Protein AF-A0A4U1FA79-F1 (afdb_monomer_lite)

Radius of gyration: 22.87 Å; chains: 1; bounding box: 67×45×45 Å

Secondary structure (DSSP, 8-state):
--HHHHHHHHHHHGGG--SS-EEEEEGGG---SSTHHHHHHHHT----SS--HHHHHHHH-GGGPPTTHHHHHHHHHHIIIIIS-SSSS--HHHHHHHHHHHHHHHHHGGGGT-GGGGGEEEEES-EEEEEEEETTEEEEEEEE-SEEEEESSPPPPPPP-----

InterPro domains:
  IPR052482 Mitochondrial large ribosomal subunit mL37 [PTHR15889] (15-157)

Organism: Monodon monoceros (NCBI:txid40151)

pLDDT: mean 79.52, std 12.33, range [33.56, 91.81]

Structure (mmCIF, N/CA/C/O backbone):
data_AF-A0A4U1FA79-F1
#
_entry.id   AF-A0A4U1FA79-F1
#
loop_
_atom_site.group_PDB
_atom_site.id
_atom_site.type_symbol
_atom_site.label_atom_id
_atom_site.label_alt_id
_atom_site.label_comp_id
_atom_site.label_asym_id
_atom_site.label_entity_id
_atom_site.label_seq_id
_atom_site.pdbx_PDB_ins_code
_atom_site.Cartn_x
_atom_site.Cartn_y
_atom_site.Cartn_z
_atom_site.occupancy
_atom_site.B_iso_or_equiv
_atom_site.auth_seq_id
_atom_site.auth_comp_id
_atom_site.auth_asym_id
_atom_site.auth_atom_id
_atom_site.pdbx_PDB_model_num
ATOM 1 N N . MET A 1 1 ? 47.473 18.820 -3.599 1.00 50.38 1 MET A N 1
ATOM 2 C CA . MET A 1 1 ? 46.505 17.711 -3.745 1.00 50.38 1 MET A CA 1
ATOM 3 C C . MET A 1 1 ? 46.645 17.178 -5.154 1.00 50.38 1 MET A C 1
ATOM 5 O O . MET A 1 1 ? 46.517 17.956 -6.088 1.00 50.38 1 MET A O 1
ATOM 9 N N . ASP A 1 2 ? 47.028 15.913 -5.290 1.00 62.94 2 ASP A N 1
ATOM 10 C CA . ASP A 1 2 ? 47.456 15.327 -6.560 1.00 62.94 2 ASP A CA 1
ATOM 11 C C . ASP A 1 2 ? 46.246 14.967 -7.441 1.00 62.94 2 ASP A C 1
ATOM 13 O O . ASP A 1 2 ? 45.390 14.168 -7.055 1.00 62.94 2 ASP A O 1
ATOM 17 N N . VAL A 1 3 ? 46.166 15.580 -8.624 1.00 64.62 3 VAL A N 1
ATOM 18 C CA . VAL A 1 3 ? 45.093 15.384 -9.617 1.00 64.62 3 VAL A CA 1
ATOM 19 C C . VAL A 1 3 ? 45.011 13.912 -10.049 1.00 64.62 3 VAL A C 1
ATOM 21 O O . VAL A 1 3 ? 43.927 13.383 -10.304 1.00 64.62 3 VAL A O 1
ATOM 24 N N . SER A 1 4 ? 46.144 13.210 -10.012 1.00 63.94 4 SER A N 1
ATOM 25 C CA . SER A 1 4 ? 46.285 11.780 -10.307 1.00 63.94 4 SER A CA 1
ATOM 26 C C . SER A 1 4 ? 45.471 10.897 -9.350 1.00 63.94 4 SER A C 1
ATOM 28 O O . SER A 1 4 ? 44.892 9.886 -9.756 1.00 63.94 4 SER A O 1
ATOM 30 N N . PHE A 1 5 ? 45.362 11.306 -8.080 1.00 64.38 5 PHE A N 1
ATOM 31 C CA . PHE A 1 5 ? 44.605 10.591 -7.050 1.00 64.38 5 PHE A CA 1
ATOM 32 C C . PHE A 1 5 ? 43.089 10.717 -7.262 1.00 64.38 5 PHE A C 1
ATOM 34 O O . PHE A 1 5 ? 42.352 9.750 -7.070 1.00 64.38 5 PHE A O 1
ATOM 41 N N . LEU A 1 6 ? 42.617 11.882 -7.719 1.00 58.75 6 LEU A N 1
ATOM 42 C CA . LEU A 1 6 ? 41.206 12.113 -8.053 1.00 58.75 6 LEU A CA 1
ATOM 43 C C . LEU A 1 6 ? 40.782 11.346 -9.315 1.00 58.75 6 LEU A C 1
ATOM 45 O O . LEU A 1 6 ? 39.707 10.750 -9.327 1.00 58.75 6 LEU A O 1
ATOM 49 N N . ILE A 1 7 ? 41.644 11.281 -10.335 1.00 62.81 7 ILE A N 1
ATOM 50 C CA . ILE A 1 7 ? 41.386 10.520 -11.571 1.00 62.81 7 ILE A CA 1
ATOM 51 C C . ILE A 1 7 ? 41.362 9.008 -11.300 1.00 62.81 7 ILE A C 1
ATOM 53 O O . ILE A 1 7 ? 40.503 8.304 -11.824 1.00 62.81 7 ILE A O 1
ATOM 57 N N . SER A 1 8 ? 42.253 8.501 -10.443 1.00 58.06 8 SER A N 1
ATOM 58 C CA . SER A 1 8 ? 42.229 7.106 -9.972 1.00 58.06 8 SER A CA 1
ATOM 59 C C . SER A 1 8 ? 40.913 6.766 -9.259 1.00 58.06 8 SER A C 1
ATOM 61 O O . SER A 1 8 ? 40.278 5.749 -9.550 1.00 58.06 8 SER A O 1
ATOM 63 N N . LYS A 1 9 ? 40.435 7.663 -8.388 1.00 58.19 9 LYS A N 1
ATOM 64 C CA . LYS A 1 9 ? 39.156 7.500 -7.684 1.00 58.19 9 LYS A CA 1
ATOM 65 C C . LYS A 1 9 ? 37.952 7.547 -8.635 1.00 58.19 9 LYS A C 1
ATOM 67 O O . LYS A 1 9 ? 37.032 6.751 -8.470 1.00 58.19 9 LYS A O 1
ATOM 72 N N . LEU A 1 10 ? 37.995 8.399 -9.663 1.00 56.62 10 LEU A N 1
ATOM 73 C CA . LEU A 1 10 ? 36.996 8.443 -10.740 1.00 56.62 10 LEU A CA 1
ATOM 74 C C . LEU A 1 10 ? 37.009 7.167 -11.597 1.00 56.62 10 LEU A C 1
ATOM 76 O O . LEU A 1 10 ? 35.951 6.603 -11.840 1.00 56.62 10 LEU A O 1
ATOM 80 N N . LYS A 1 11 ? 38.182 6.628 -11.952 1.00 54.03 11 LYS A N 1
ATOM 81 C CA . LYS A 1 11 ? 38.310 5.327 -12.644 1.00 54.03 11 LYS A CA 1
ATOM 82 C C . LYS A 1 11 ? 37.850 4.138 -11.794 1.00 54.03 11 LYS A C 1
ATOM 84 O O . LYS A 1 11 ? 37.410 3.125 -12.324 1.00 54.03 11 LYS A O 1
ATOM 89 N N . THR A 1 12 ? 37.931 4.251 -10.470 1.00 51.88 12 THR A N 1
ATOM 90 C CA . THR A 1 12 ? 37.411 3.224 -9.554 1.00 51.88 12 THR A CA 1
ATOM 91 C C . THR A 1 12 ? 35.879 3.281 -9.460 1.00 51.88 12 THR A C 1
ATOM 93 O O . THR A 1 12 ? 35.243 2.239 -9.317 1.00 51.88 12 THR A O 1
ATOM 96 N N . LEU A 1 13 ? 35.278 4.472 -9.606 1.00 52.34 13 LEU A N 1
ATOM 97 C CA . LEU A 1 13 ? 33.828 4.655 -9.786 1.00 52.34 13 LEU A CA 1
ATOM 98 C C . LEU A 1 13 ? 33.343 4.167 -11.165 1.00 52.34 13 LEU A C 1
ATOM 100 O O . LEU A 1 13 ? 32.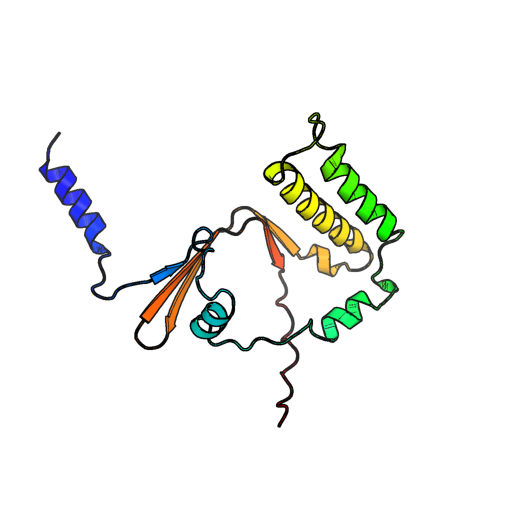219 3.690 -11.281 1.00 52.34 13 LEU A O 1
ATOM 104 N N . ASP A 1 14 ? 34.216 4.202 -12.172 1.00 50.22 14 ASP A N 1
ATOM 105 C CA . ASP A 1 14 ? 33.971 3.717 -13.539 1.00 50.22 14 ASP A CA 1
ATOM 106 C C . ASP A 1 14 ? 33.915 2.178 -13.650 1.00 50.22 14 ASP A C 1
ATOM 108 O O . ASP A 1 14 ? 33.444 1.617 -14.635 1.00 50.22 14 ASP A O 1
ATOM 112 N N . LYS A 1 15 ? 34.325 1.448 -12.601 1.00 49.16 15 LYS A N 1
ATOM 113 C CA . LYS A 1 15 ? 34.331 -0.029 -12.572 1.00 49.16 15 LYS A CA 1
ATOM 114 C C . LYS A 1 15 ? 32.922 -0.664 -12.556 1.00 49.16 15 LYS A C 1
ATOM 116 O O . LYS A 1 15 ? 32.803 -1.886 -12.566 1.00 49.16 15 LYS A O 1
ATOM 121 N N . ILE A 1 16 ? 31.856 0.141 -12.524 1.00 59.81 16 ILE A N 1
ATOM 122 C CA . ILE A 1 16 ? 30.449 -0.301 -12.612 1.00 59.81 16 ILE A CA 1
ATOM 123 C C . ILE A 1 16 ? 29.789 0.221 -13.909 1.00 59.81 16 ILE A C 1
ATOM 125 O O . ILE A 1 16 ? 28.571 0.157 -14.054 1.00 59.81 16 ILE A O 1
ATOM 129 N N . MET A 1 17 ? 30.550 0.722 -14.889 1.00 53.59 17 MET A N 1
ATOM 130 C CA . MET A 1 17 ? 29.982 0.970 -16.215 1.00 53.59 17 MET A CA 1
ATOM 131 C C . MET A 1 17 ? 29.698 -0.364 -16.911 1.00 53.59 17 MET A C 1
ATOM 133 O O . MET A 1 17 ? 30.610 -1.102 -17.278 1.00 53.59 17 MET A O 1
ATOM 137 N N . ARG A 1 18 ? 28.412 -0.690 -17.064 1.00 62.41 18 ARG A N 1
ATOM 138 C CA . ARG A 1 18 ? 27.957 -1.726 -17.997 1.00 62.41 18 ARG A CA 1
ATOM 139 C C . ARG A 1 18 ? 27.696 -1.071 -19.350 1.00 62.41 18 ARG A C 1
ATOM 141 O O . ARG A 1 18 ? 27.107 0.005 -19.384 1.00 62.41 18 ARG A O 1
ATOM 148 N N . ASP A 1 19 ? 28.090 -1.744 -20.429 1.00 66.38 19 ASP A N 1
ATOM 149 C CA . ASP A 1 19 ? 27.800 -1.315 -21.809 1.00 66.38 19 ASP A CA 1
ATOM 150 C C . ASP A 1 19 ? 26.291 -1.271 -22.104 1.00 66.38 19 ASP A C 1
ATOM 152 O O . ASP A 1 19 ? 25.831 -0.512 -22.954 1.00 66.38 19 ASP A O 1
ATOM 156 N N . GLU A 1 20 ? 25.497 -2.066 -21.383 1.00 74.94 20 GLU A N 1
ATOM 157 C CA . GLU A 1 20 ? 24.045 -2.086 -21.524 1.00 74.94 20 GLU A CA 1
ATOM 158 C C . GLU A 1 20 ? 23.377 -0.978 -20.699 1.00 74.94 20 GLU A C 1
ATOM 160 O O . GLU A 1 20 ? 23.567 -0.867 -19.483 1.00 74.94 20 GLU A O 1
ATOM 165 N N . ALA A 1 21 ? 22.530 -0.185 -21.360 1.00 79.75 21 ALA A N 1
ATOM 166 C CA . ALA A 1 21 ? 21.739 0.853 -20.713 1.00 79.75 21 ALA A CA 1
ATOM 167 C C . ALA A 1 21 ? 20.769 0.247 -19.680 1.00 79.75 21 ALA A C 1
ATOM 169 O O . ALA A 1 21 ? 19.911 -0.573 -20.009 1.00 79.75 21 ALA A O 1
ATOM 170 N N . CYS A 1 22 ? 20.885 0.690 -18.425 1.00 82.00 22 CYS A N 1
ATOM 171 C CA . CYS A 1 22 ? 19.993 0.303 -17.333 1.00 82.00 22 CYS A CA 1
ATOM 172 C C . CYS A 1 22 ? 19.018 1.441 -17.015 1.00 82.00 22 CYS A C 1
ATOM 174 O O . CYS A 1 22 ? 19.435 2.541 -16.644 1.00 82.00 22 CYS A O 1
ATOM 176 N N . TYR A 1 23 ? 17.715 1.173 -17.118 1.00 85.62 23 TYR A N 1
ATOM 177 C CA . TYR A 1 23 ? 16.683 2.154 -16.790 1.00 85.62 23 TYR A CA 1
ATOM 178 C C . TYR A 1 23 ? 16.309 2.058 -15.318 1.00 85.62 23 TYR A C 1
ATOM 180 O O . TYR A 1 23 ? 15.746 1.058 -14.869 1.00 85.62 23 TYR A O 1
ATOM 188 N N . ILE A 1 24 ? 16.594 3.127 -14.577 1.00 84.88 24 ILE A N 1
ATOM 189 C CA . ILE A 1 24 ? 16.388 3.171 -13.134 1.00 84.88 24 ILE A CA 1
ATOM 190 C C . ILE A 1 24 ? 15.118 3.960 -12.793 1.00 84.88 24 ILE A C 1
ATOM 192 O O . ILE A 1 24 ? 14.981 5.138 -13.118 1.00 84.88 24 ILE A O 1
ATOM 196 N N . PHE A 1 25 ? 14.188 3.312 -12.094 1.00 84.31 25 PHE A N 1
ATOM 197 C CA . PHE A 1 25 ? 12.959 3.909 -11.587 1.00 84.31 25 PHE A CA 1
ATOM 198 C C . PHE A 1 25 ? 13.078 4.219 -10.094 1.00 84.31 25 PHE A C 1
ATOM 200 O O . PHE A 1 25 ? 13.318 3.332 -9.273 1.00 84.31 25 PHE A O 1
ATOM 207 N N . HIS A 1 26 ? 12.823 5.478 -9.743 1.00 82.81 26 HIS A N 1
ATOM 208 C CA . HIS A 1 26 ? 12.750 5.966 -8.365 1.00 82.81 26 HIS A CA 1
ATOM 209 C C . HIS A 1 26 ? 11.347 6.496 -8.044 1.00 82.81 26 HIS A C 1
ATOM 211 O O . HIS A 1 26 ? 10.585 6.840 -8.946 1.00 82.81 26 HIS A O 1
ATOM 217 N N . GLN A 1 27 ? 11.022 6.679 -6.761 1.00 74.69 27 GLN A N 1
ATOM 218 C CA . GLN A 1 27 ? 9.749 7.285 -6.330 1.00 74.69 27 GLN A CA 1
ATOM 219 C C . GLN A 1 27 ? 9.520 8.697 -6.908 1.00 74.69 27 GLN A C 1
ATOM 221 O O . GLN A 1 27 ? 8.386 9.120 -7.105 1.00 74.69 27 GLN A O 1
ATOM 226 N N . ARG A 1 28 ? 10.584 9.440 -7.236 1.00 71.38 28 ARG A N 1
ATOM 227 C CA . ARG A 1 28 ? 10.474 10.753 -7.900 1.00 71.38 28 ARG A CA 1
ATOM 228 C C . ARG A 1 28 ? 10.217 10.664 -9.409 1.00 71.38 28 ARG A C 1
ATOM 230 O O . ARG A 1 28 ? 9.767 11.639 -10.001 1.00 71.38 28 ARG A O 1
ATOM 237 N N . CYS A 1 29 ? 10.394 9.491 -10.019 1.00 67.69 29 CYS A N 1
ATOM 238 C CA . CYS A 1 29 ? 10.059 9.228 -11.422 1.00 67.69 29 CYS A CA 1
ATOM 239 C C . CYS A 1 29 ? 8.549 9.014 -11.650 1.00 67.69 29 CYS A C 1
ATOM 241 O O . CYS A 1 29 ? 8.146 8.622 -12.742 1.00 67.69 29 CYS A O 1
ATOM 243 N N . CYS A 1 30 ? 7.698 9.279 -10.649 1.00 53.31 30 CYS A N 1
ATOM 244 C CA . CYS A 1 30 ? 6.237 9.133 -10.704 1.00 53.31 30 CYS A CA 1
ATOM 245 C C . CYS A 1 30 ? 5.524 9.963 -11.793 1.00 53.31 30 CYS A C 1
ATOM 247 O O . CYS A 1 30 ? 4.319 9.808 -11.973 1.00 53.31 30 CYS A O 1
ATOM 249 N N . ARG A 1 31 ? 6.227 10.803 -12.563 1.00 63.53 31 ARG A N 1
ATOM 250 C CA . ARG A 1 31 ? 5.679 11.457 -13.761 1.00 63.53 31 ARG A CA 1
ATOM 251 C C . ARG A 1 31 ? 5.786 10.537 -14.980 1.00 63.53 31 ARG A C 1
ATOM 253 O O . ARG A 1 31 ? 6.582 10.778 -15.882 1.00 63.53 31 ARG A O 1
ATOM 260 N N . ARG A 1 32 ? 4.996 9.460 -14.997 1.00 65.50 32 ARG A N 1
ATOM 261 C CA . ARG A 1 32 ? 4.858 8.617 -16.195 1.00 65.50 32 ARG A CA 1
ATOM 262 C C . ARG A 1 32 ? 3.928 9.272 -17.206 1.00 65.50 32 ARG A C 1
ATOM 264 O O . ARG A 1 32 ? 2.853 9.726 -16.831 1.00 65.50 32 ARG A O 1
ATOM 271 N N . LEU A 1 33 ? 4.318 9.236 -18.479 1.00 68.81 33 LEU A N 1
ATOM 272 C CA . LEU A 1 33 ? 3.526 9.761 -19.596 1.00 68.81 33 LEU A CA 1
ATOM 273 C C . LEU A 1 33 ? 2.208 8.989 -19.781 1.00 68.81 33 LEU A C 1
ATOM 275 O O . LEU A 1 33 ? 1.162 9.603 -19.941 1.00 68.81 33 LEU A O 1
ATOM 279 N N . GLU A 1 34 ? 2.236 7.655 -19.682 1.00 77.75 34 GLU A N 1
ATOM 280 C CA . GLU A 1 34 ? 1.046 6.799 -19.876 1.00 77.75 34 GLU A CA 1
ATOM 281 C C . GLU A 1 34 ? 0.505 6.170 -18.576 1.00 77.75 34 GLU A C 1
ATOM 283 O O . GLU A 1 34 ? -0.414 5.343 -18.596 1.00 77.75 34 GLU A O 1
ATOM 288 N N . GLY A 1 35 ? 1.087 6.528 -17.425 1.00 85.19 35 GLY A N 1
ATOM 289 C CA . GLY A 1 35 ? 0.639 6.098 -16.098 1.00 85.19 35 GLY A CA 1
ATOM 290 C C . GLY A 1 35 ? 0.573 4.575 -15.917 1.00 85.19 35 GLY A C 1
ATOM 291 O O . GLY A 1 35 ? 1.597 3.902 -15.741 1.00 85.19 35 GLY A O 1
ATOM 292 N N . VAL A 1 36 ? -0.655 4.044 -15.912 1.00 86.31 36 VAL A N 1
ATOM 293 C CA . VAL A 1 36 ? -0.973 2.639 -15.607 1.00 86.31 36 VAL A CA 1
ATOM 294 C C . VAL A 1 36 ? -0.636 1.704 -16.770 1.00 86.31 36 VAL A C 1
ATOM 296 O O . VAL A 1 36 ? -0.096 0.629 -16.527 1.00 86.31 36 VAL A O 1
ATOM 299 N N . LYS A 1 37 ? -0.866 2.100 -18.031 1.00 87.25 37 LYS A N 1
ATOM 300 C CA . LYS A 1 37 ? -0.594 1.233 -19.199 1.00 87.25 37 LYS A CA 1
ATOM 301 C C . LYS A 1 37 ? 0.887 0.853 -19.280 1.00 87.25 37 LYS A C 1
ATOM 303 O O . LYS A 1 37 ? 1.224 -0.327 -19.371 1.00 87.25 37 LYS A O 1
ATOM 308 N N . GLN A 1 38 ? 1.761 1.842 -19.100 1.00 86.81 38 GLN A N 1
ATOM 309 C CA . GLN A 1 38 ? 3.206 1.636 -19.010 1.00 86.81 38 GLN A CA 1
ATOM 310 C C . GLN A 1 38 ? 3.588 0.737 -17.820 1.00 86.81 38 GLN A C 1
ATOM 312 O O . GLN A 1 38 ? 4.471 -0.107 -17.944 1.00 86.81 38 GLN A O 1
ATOM 317 N N . ALA A 1 39 ? 2.909 0.862 -16.671 1.00 87.06 39 ALA A N 1
ATOM 318 C CA . ALA A 1 39 ? 3.147 0.001 -15.507 1.00 87.06 39 ALA A CA 1
ATOM 319 C C . ALA A 1 39 ? 2.866 -1.475 -15.807 1.00 87.06 39 ALA A C 1
ATOM 321 O O . ALA A 1 39 ? 3.678 -2.344 -15.479 1.00 87.06 39 ALA A O 1
ATOM 322 N N . LEU A 1 40 ? 1.719 -1.738 -16.434 1.00 89.44 40 LEU A N 1
ATOM 323 C CA . LEU A 1 40 ? 1.266 -3.083 -16.773 1.00 89.44 40 LEU A CA 1
ATOM 324 C C . LEU A 1 40 ? 2.213 -3.738 -17.777 1.00 89.44 40 LEU A C 1
ATOM 326 O O . LEU A 1 40 ? 2.587 -4.898 -17.606 1.00 89.44 40 LEU A O 1
ATOM 330 N N . TRP A 1 41 ? 2.671 -2.975 -18.772 1.00 88.06 41 TRP A N 1
ATOM 331 C CA . TRP A 1 41 ? 3.614 -3.475 -19.767 1.00 88.06 41 TRP A CA 1
ATOM 332 C C . TRP A 1 41 ? 4.994 -3.794 -19.171 1.00 88.06 41 TRP A C 1
ATOM 334 O O . TRP A 1 41 ? 5.527 -4.876 -19.431 1.00 88.06 41 TRP A O 1
ATOM 344 N N . LEU A 1 42 ? 5.545 -2.907 -18.328 1.00 87.81 42 LEU A N 1
ATOM 345 C CA . LEU A 1 42 ? 6.862 -3.097 -17.693 1.00 87.81 42 LEU A CA 1
ATOM 346 C C . LEU A 1 42 ? 6.886 -4.286 -16.722 1.00 87.81 42 LEU A C 1
ATOM 348 O O . LEU A 1 42 ? 7.888 -4.994 -16.632 1.00 87.81 42 LEU A O 1
ATOM 352 N N . THR A 1 43 ? 5.784 -4.507 -15.999 1.00 88.56 43 THR A N 1
ATOM 353 C CA . THR A 1 43 ? 5.666 -5.582 -14.995 1.00 88.56 43 THR A CA 1
ATOM 354 C C . THR A 1 43 ? 5.082 -6.877 -15.554 1.00 88.56 43 THR A C 1
ATOM 356 O O . THR A 1 43 ? 5.059 -7.882 -14.849 1.00 88.56 43 THR A O 1
ATOM 359 N N . LYS A 1 44 ? 4.617 -6.880 -16.813 1.00 90.19 44 LYS A N 1
ATOM 360 C CA . LYS A 1 44 ? 3.916 -8.013 -17.440 1.00 90.19 44 LYS A CA 1
ATOM 361 C C . LYS A 1 44 ? 2.715 -8.481 -16.595 1.00 90.19 44 LYS A C 1
ATOM 363 O O . LYS A 1 44 ? 2.473 -9.678 -16.448 1.00 90.19 44 LYS A O 1
ATOM 368 N N . THR A 1 45 ? 1.970 -7.538 -16.020 1.00 88.50 45 THR A N 1
ATOM 369 C CA . THR A 1 45 ? 0.805 -7.825 -15.168 1.00 88.50 45 THR A CA 1
ATOM 370 C C . THR A 1 45 ? -0.505 -7.478 -15.868 1.00 88.50 45 THR A C 1
ATOM 372 O O . THR A 1 45 ? -0.543 -6.695 -16.817 1.00 88.50 45 THR A O 1
ATOM 375 N N . LYS A 1 46 ? -1.599 -8.090 -15.405 1.00 88.75 46 LYS A N 1
ATOM 376 C CA . LYS A 1 46 ? -2.959 -7.794 -15.861 1.00 88.75 46 LYS A CA 1
ATOM 377 C C . LYS A 1 46 ? -3.664 -6.947 -14.808 1.00 88.75 46 LYS A C 1
ATOM 379 O O . LYS A 1 46 ? -3.672 -7.320 -13.639 1.00 88.75 46 LYS A O 1
ATOM 384 N N . LEU A 1 47 ? -4.286 -5.851 -15.236 1.00 87.50 47 LEU A N 1
ATOM 385 C CA . LEU A 1 47 ? -5.165 -5.070 -14.374 1.00 87.50 47 LEU A CA 1
ATOM 386 C C . LEU A 1 47 ? -6.515 -5.776 -14.240 1.00 87.50 47 LEU A C 1
ATOM 388 O O . LEU A 1 47 ? -7.116 -6.182 -15.236 1.00 87.50 47 LEU A O 1
ATOM 392 N N . THR A 1 48 ? -6.981 -5.907 -13.007 1.00 86.62 48 THR A N 1
ATOM 393 C CA . THR A 1 48 ? -8.338 -6.336 -12.675 1.00 86.62 48 THR A CA 1
ATOM 394 C C . THR A 1 48 ? -9.063 -5.168 -12.029 1.00 86.62 48 THR A C 1
ATOM 396 O O . THR A 1 48 ? -8.508 -4.523 -11.140 1.00 86.62 48 THR A O 1
ATOM 399 N N . GLU A 1 49 ? -10.278 -4.886 -12.486 1.00 86.38 49 GLU A N 1
ATOM 400 C CA . GLU A 1 49 ? -11.118 -3.848 -11.894 1.00 86.38 49 GLU A CA 1
ATOM 401 C C . GLU A 1 49 ? -11.692 -4.340 -10.560 1.00 86.38 49 GLU A C 1
ATOM 403 O O . GLU A 1 49 ? -12.183 -5.465 -10.464 1.00 86.38 49 GLU A O 1
ATOM 408 N N . GLY A 1 50 ? -11.615 -3.493 -9.532 1.00 85.44 50 GLY A N 1
ATOM 409 C CA . GLY A 1 50 ? -12.103 -3.801 -8.188 1.00 85.44 50 GLY A CA 1
ATOM 410 C C . GLY A 1 50 ? -11.127 -4.590 -7.306 1.00 85.44 50 GLY A C 1
ATOM 411 O O . GLY A 1 50 ? -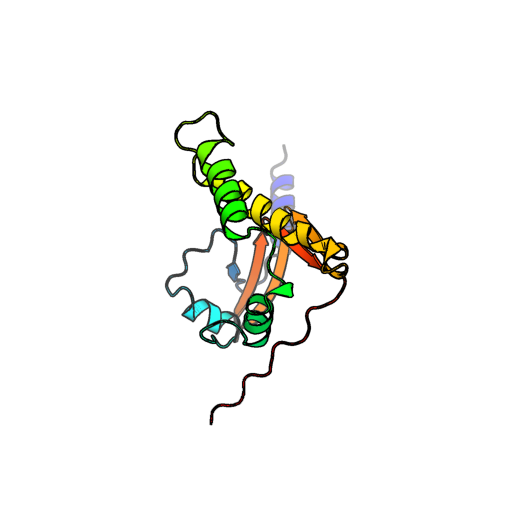9.992 -4.894 -7.679 1.00 85.44 50 GLY A O 1
ATOM 412 N N . LEU A 1 51 ? -11.586 -4.883 -6.088 1.00 86.06 51 LEU A N 1
ATOM 413 C CA . LEU A 1 51 ? -10.861 -5.680 -5.098 1.00 86.06 51 LEU A CA 1
ATOM 414 C C . LEU A 1 51 ? -11.317 -7.148 -5.148 1.00 86.06 51 LEU A C 1
ATOM 416 O O . LEU A 1 51 ? -12.470 -7.415 -5.484 1.00 86.06 51 LEU A O 1
ATOM 420 N N . PRO A 1 52 ? -10.453 -8.112 -4.780 1.00 86.69 52 PRO A N 1
ATOM 421 C CA . PRO A 1 52 ? -10.852 -9.513 -4.697 1.00 86.69 52 PRO A CA 1
ATOM 422 C C . PRO A 1 52 ? -12.013 -9.719 -3.714 1.00 86.69 52 PRO A C 1
ATOM 424 O O . PRO A 1 52 ? -11.976 -9.193 -2.602 1.00 86.69 52 PRO A O 1
ATOM 427 N N . GLU A 1 53 ? -12.985 -10.564 -4.072 1.00 85.31 53 GLU A N 1
ATOM 428 C CA . GLU A 1 53 ? -14.165 -10.873 -3.239 1.00 85.31 53 GLU A CA 1
ATOM 429 C C . GLU A 1 53 ? -13.789 -11.324 -1.825 1.00 85.31 53 GLU A C 1
ATOM 431 O O . GLU A 1 53 ? -14.431 -10.945 -0.853 1.00 85.31 53 GLU A O 1
ATOM 436 N N . LYS A 1 54 ? -12.685 -12.068 -1.682 1.00 83.62 54 LYS A N 1
ATOM 437 C CA . LYS A 1 54 ? -12.173 -12.483 -0.371 1.00 83.62 54 LYS A CA 1
ATOM 438 C C . LYS A 1 54 ? -11.854 -11.286 0.531 1.00 83.62 54 LYS A C 1
ATOM 440 O O . LYS A 1 54 ? -12.092 -11.364 1.728 1.00 83.62 54 LYS A O 1
ATOM 445 N N . VAL A 1 55 ? -11.344 -10.186 -0.022 1.00 85.38 55 VAL A N 1
ATOM 446 C CA . VAL A 1 55 ? -11.059 -8.956 0.737 1.00 85.38 55 VAL A CA 1
ATOM 447 C C . VAL A 1 55 ? -12.355 -8.227 1.090 1.00 85.38 55 VAL A C 1
ATOM 449 O O . VAL A 1 55 ? -12.507 -7.799 2.229 1.00 85.38 55 VAL A O 1
ATOM 452 N N . LEU A 1 56 ? -13.308 -8.152 0.156 1.00 85.31 56 LEU A N 1
ATOM 453 C CA . LEU A 1 56 ? -14.619 -7.540 0.402 1.00 85.31 56 LEU A CA 1
ATOM 454 C C . LEU A 1 56 ? -15.397 -8.300 1.485 1.00 85.31 56 LEU A C 1
ATOM 456 O O . LEU A 1 56 ? -15.830 -7.701 2.460 1.00 85.31 56 LEU A O 1
ATOM 460 N N . SER A 1 57 ? -15.414 -9.634 1.419 1.00 86.06 57 SER A N 1
ATOM 461 C CA . SER A 1 57 ? -16.076 -10.487 2.416 1.00 86.06 57 SER A CA 1
ATOM 462 C C . SER A 1 57 ? -15.529 -10.317 3.842 1.00 86.06 57 SER A C 1
ATOM 464 O O . SER A 1 57 ? -16.243 -10.547 4.817 1.00 86.06 57 SER A O 1
ATOM 466 N N . LEU A 1 58 ? -14.260 -9.907 3.984 1.00 84.56 58 LEU A N 1
ATOM 467 C CA . LEU A 1 58 ? -13.671 -9.600 5.288 1.00 84.56 58 LEU A CA 1
ATOM 468 C C . LEU A 1 58 ? -14.182 -8.264 5.835 1.00 84.56 58 LEU A C 1
ATOM 470 O O . LEU A 1 58 ? -14.371 -8.159 7.045 1.00 84.56 58 LEU A O 1
ATOM 474 N N . ALA A 1 59 ? -14.406 -7.273 4.971 1.00 81.31 59 ALA A N 1
ATOM 475 C CA . ALA A 1 59 ? -14.955 -5.972 5.347 1.00 81.31 59 ALA A CA 1
ATOM 476 C C . ALA A 1 59 ? -16.469 -6.033 5.608 1.00 81.31 59 ALA A C 1
ATOM 478 O O . ALA A 1 59 ? -16.954 -5.374 6.523 1.00 81.31 59 ALA A O 1
ATOM 479 N N . ASP A 1 60 ? -17.196 -6.870 4.865 1.00 83.25 60 ASP A N 1
ATOM 480 C CA . ASP A 1 60 ? -18.647 -7.038 5.009 1.00 83.25 60 ASP A CA 1
ATOM 481 C C . ASP A 1 60 ? -19.035 -7.778 6.296 1.00 83.25 60 ASP A C 1
ATOM 483 O O . ASP A 1 60 ? -20.173 -7.693 6.756 1.00 83.25 60 ASP A O 1
ATOM 487 N N . ASN A 1 61 ? -18.102 -8.517 6.906 1.00 83.38 61 ASN A N 1
ATOM 488 C CA . ASN A 1 61 ? -18.374 -9.242 8.138 1.00 83.38 61 ASN A CA 1
ATOM 489 C C . ASN A 1 61 ? -18.459 -8.271 9.334 1.00 83.38 61 ASN A C 1
ATOM 491 O O . ASN A 1 61 ? -17.422 -7.753 9.764 1.00 83.38 61 ASN A O 1
ATOM 495 N N . PRO A 1 62 ? -19.637 -8.105 9.970 1.00 79.81 62 PRO A N 1
ATOM 496 C CA . PRO A 1 62 ? -19.817 -7.154 11.068 1.00 79.81 62 PRO A CA 1
ATOM 497 C C . PRO A 1 62 ? -18.967 -7.492 12.300 1.00 79.81 62 PRO A C 1
ATOM 499 O O . PRO A 1 62 ? -18.683 -6.631 13.127 1.00 79.81 62 PRO A O 1
ATOM 502 N N . ARG A 1 63 ? -18.484 -8.737 12.432 1.00 78.94 63 ARG A N 1
ATOM 503 C CA . ARG A 1 63 ? -17.554 -9.117 13.512 1.00 78.94 63 ARG A CA 1
ATOM 504 C C . ARG A 1 63 ? -16.207 -8.398 13.405 1.00 78.94 63 ARG A C 1
ATOM 506 O O . ARG A 1 63 ? -15.553 -8.174 14.427 1.00 78.94 63 ARG A O 1
ATOM 513 N N . ASN A 1 64 ? -15.813 -8.033 12.186 1.00 80.19 64 ASN A N 1
ATOM 514 C CA . ASN A 1 64 ? -14.570 -7.325 11.896 1.00 80.19 64 ASN A CA 1
ATOM 515 C C . ASN A 1 64 ? -14.715 -5.805 12.022 1.00 80.19 64 ASN A C 1
ATOM 517 O O . ASN A 1 64 ? -13.715 -5.091 11.944 1.00 80.19 64 ASN A O 1
ATOM 521 N N . HIS A 1 65 ? -15.927 -5.296 12.255 1.00 80.62 65 HIS A N 1
ATOM 522 C CA . HIS A 1 65 ? -16.134 -3.876 12.497 1.00 80.62 65 HIS A CA 1
ATOM 523 C C . HIS A 1 65 ? -15.584 -3.489 13.872 1.00 80.62 65 HIS A C 1
ATOM 525 O O . HIS A 1 65 ? -15.709 -4.216 14.866 1.00 80.62 65 HIS A O 1
ATOM 531 N N . THR A 1 66 ? -14.899 -2.352 13.929 1.00 77.12 66 THR A N 1
ATOM 532 C CA . THR A 1 66 ? -14.525 -1.709 15.193 1.00 77.12 66 THR A CA 1
ATOM 533 C C . THR A 1 66 ? -15.785 -1.157 15.856 1.00 77.12 66 THR A C 1
ATOM 535 O O . THR A 1 66 ? -16.752 -0.811 15.191 1.00 77.12 66 THR A O 1
ATOM 538 N N . GLU A 1 67 ? -15.783 -1.057 17.175 1.00 81.88 67 GLU A N 1
ATOM 539 C CA . GLU A 1 67 ? -16.815 -0.297 17.877 1.00 81.88 67 GLU A CA 1
ATOM 540 C C . GLU A 1 67 ? -16.758 1.181 17.449 1.00 81.88 67 GLU A C 1
ATOM 542 O O . GLU A 1 67 ? -15.661 1.746 17.356 1.00 81.88 67 GLU A O 1
ATOM 547 N N . ASN A 1 68 ? -17.919 1.760 17.123 1.00 85.88 68 ASN A N 1
ATOM 548 C CA . ASN A 1 68 ? -18.096 3.126 16.612 1.00 85.88 68 ASN A CA 1
ATOM 549 C C . ASN A 1 68 ? -17.107 3.505 15.494 1.00 85.88 68 ASN A C 1
ATOM 551 O O . ASN A 1 68 ? -16.398 4.509 15.593 1.00 85.88 68 ASN A O 1
ATOM 555 N N . GLN A 1 69 ? -17.020 2.684 14.435 1.00 83.00 69 GLN A N 1
ATOM 556 C CA . GLN A 1 69 ? -16.041 2.880 13.352 1.00 83.00 69 GLN A CA 1
ATOM 557 C C . GLN A 1 69 ? -16.044 4.305 12.805 1.00 83.00 69 GLN A C 1
ATOM 559 O O . GLN A 1 69 ? -14.987 4.931 12.749 1.00 83.00 69 GLN A O 1
ATOM 564 N N . ASP A 1 70 ? -17.222 4.813 12.451 1.00 87.88 70 ASP A N 1
ATOM 565 C CA . ASP A 1 70 ? -17.365 6.107 11.788 1.00 87.88 70 ASP A CA 1
ATOM 566 C C . ASP A 1 70 ? -16.913 7.254 12.694 1.00 87.88 70 ASP A C 1
ATOM 568 O O . ASP A 1 70 ? -16.128 8.104 12.277 1.00 87.88 70 ASP A O 1
ATOM 572 N N . GLU A 1 71 ? -17.312 7.236 13.968 1.00 90.50 71 GLU A N 1
ATOM 573 C CA . GLU A 1 71 ? -16.906 8.250 14.946 1.00 90.50 71 GLU A CA 1
ATOM 574 C C . GLU A 1 71 ? -15.395 8.228 15.188 1.00 90.50 71 GLU A C 1
ATOM 576 O O . GLU A 1 71 ? -14.757 9.279 15.242 1.00 90.50 71 GLU A O 1
ATOM 581 N N . ARG A 1 72 ? -14.789 7.037 15.289 1.00 88.06 72 ARG A N 1
ATOM 582 C CA . ARG A 1 72 ? -13.338 6.903 15.487 1.00 88.06 72 ARG A CA 1
ATOM 583 C C . ARG A 1 72 ? -12.554 7.360 14.264 1.00 88.06 72 ARG A C 1
ATOM 585 O O . ARG A 1 72 ? -11.495 7.965 14.418 1.00 88.06 72 ARG A O 1
ATOM 592 N N . VAL A 1 73 ? -13.060 7.098 13.061 1.00 90.44 73 VAL A N 1
ATOM 593 C CA . VAL A 1 73 ? -12.451 7.589 11.818 1.00 90.44 73 VAL A CA 1
ATOM 594 C C . VAL A 1 73 ? -12.558 9.110 11.742 1.00 90.44 73 VAL A C 1
ATOM 596 O O . VAL A 1 73 ? -11.552 9.768 11.479 1.00 90.44 73 VAL A O 1
ATOM 599 N N . LEU A 1 74 ? -13.727 9.681 12.041 1.00 90.31 74 LEU A N 1
ATOM 600 C CA . LEU A 1 74 ? -13.908 11.132 12.105 1.00 90.31 74 LEU A CA 1
ATOM 601 C C . LEU A 1 74 ? -12.972 11.764 13.134 1.00 90.31 74 LEU A C 1
ATOM 603 O O . LEU A 1 74 ? -12.306 12.746 12.820 1.00 90.31 74 LEU A O 1
ATOM 607 N N . TYR A 1 75 ? -12.851 11.171 14.322 1.00 89.81 75 TYR A N 1
ATOM 608 C CA . TYR A 1 75 ? -11.928 11.636 15.355 1.00 89.81 75 TYR A CA 1
ATOM 609 C C . TYR A 1 75 ? -10.478 11.656 14.860 1.00 89.81 75 TYR A C 1
ATOM 611 O O . TYR A 1 75 ? -9.776 12.639 15.072 1.00 89.81 75 TYR A O 1
ATOM 619 N N . VAL A 1 76 ? -10.031 10.612 14.151 1.00 88.69 76 VAL A N 1
ATOM 620 C CA . VAL A 1 76 ? -8.684 10.567 13.558 1.00 88.69 76 VAL A CA 1
ATOM 621 C C . VAL A 1 76 ? -8.488 11.675 12.519 1.00 88.69 76 VAL A C 1
ATOM 623 O O . VAL A 1 76 ? -7.435 12.316 12.501 1.00 88.69 76 VAL A O 1
ATOM 626 N N . ILE A 1 77 ? -9.494 11.926 11.678 1.00 88.12 77 ILE A N 1
ATOM 627 C CA . ILE A 1 77 ? -9.449 12.988 10.665 1.00 88.12 77 ILE A CA 1
ATOM 628 C C . ILE A 1 77 ? -9.384 14.364 11.339 1.00 88.12 77 ILE A C 1
ATOM 630 O O . ILE A 1 77 ? -8.488 15.145 11.027 1.00 88.12 77 ILE A O 1
ATOM 634 N N . PHE A 1 78 ? -10.273 14.649 12.295 1.00 86.19 78 PHE A N 1
ATOM 635 C CA . PHE A 1 78 ? -10.274 15.915 13.036 1.00 86.19 78 PHE A CA 1
ATOM 636 C C . PHE A 1 78 ? -8.983 16.113 13.822 1.00 86.19 78 PHE A C 1
ATOM 638 O O . PHE A 1 78 ? -8.395 17.190 13.779 1.00 86.19 78 PHE A O 1
ATOM 645 N N . HIS A 1 79 ? -8.486 15.067 14.478 1.00 86.38 79 HIS A N 1
ATOM 646 C CA . HIS A 1 79 ? -7.226 15.134 15.199 1.00 86.38 79 HIS A CA 1
ATOM 647 C C . HIS A 1 79 ? -6.076 15.527 14.267 1.00 86.38 79 HIS A C 1
ATOM 649 O O . HIS A 1 79 ? -5.354 16.476 14.554 1.00 86.38 79 HIS A O 1
ATOM 655 N N . ALA A 1 80 ? -5.927 14.857 13.122 1.00 84.25 80 ALA A N 1
ATOM 656 C CA . ALA A 1 80 ? -4.820 15.127 12.211 1.00 84.25 80 ALA A CA 1
ATOM 657 C C . ALA A 1 80 ? -4.945 16.461 11.454 1.00 84.25 80 ALA A C 1
ATOM 659 O O . ALA A 1 80 ? -3.929 17.092 11.163 1.00 84.25 80 ALA A O 1
ATOM 660 N N . CYS A 1 81 ? -6.167 16.882 11.117 1.00 80.94 81 CYS A N 1
ATOM 661 C CA . CYS A 1 81 ? -6.412 18.088 10.325 1.00 80.94 81 CYS A CA 1
ATOM 662 C C . CYS A 1 81 ? -6.625 19.359 11.155 1.00 80.94 81 CYS A C 1
ATOM 664 O O . CYS A 1 81 ? -6.495 20.435 10.585 1.00 80.94 81 CYS A O 1
ATOM 666 N N . LEU A 1 82 ? -6.961 19.258 12.445 1.00 78.94 82 LEU A N 1
ATOM 667 C CA . LEU A 1 82 ? -7.320 20.418 13.269 1.00 78.94 82 LEU A CA 1
ATOM 668 C C . LEU A 1 82 ? -6.549 20.488 14.591 1.00 78.94 82 LEU A C 1
ATOM 670 O O . LEU A 1 82 ? -6.090 21.558 14.961 1.00 78.94 82 LEU A O 1
ATOM 674 N N . TRP A 1 83 ? -6.400 19.376 15.318 1.00 77.44 83 TRP A N 1
ATOM 675 C CA . TRP A 1 83 ? -5.838 19.416 16.682 1.00 77.44 83 TRP A CA 1
ATOM 676 C C . TRP A 1 83 ? -4.340 19.131 16.765 1.00 77.44 83 TRP A C 1
ATOM 678 O O . TRP A 1 83 ? -3.712 19.432 17.776 1.00 77.44 83 TRP A O 1
ATOM 688 N N . HIS A 1 84 ? -3.755 18.536 15.726 1.00 73.19 84 HIS A N 1
ATOM 689 C CA . HIS A 1 84 ? -2.350 18.139 15.741 1.00 73.19 84 HIS A CA 1
ATOM 690 C C . HIS A 1 84 ? -1.377 19.309 15.526 1.00 73.19 84 HIS A C 1
ATOM 692 O O . H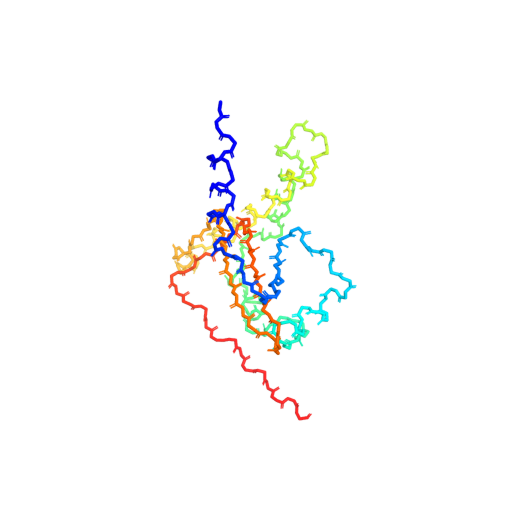IS A 1 84 ? -0.225 19.229 15.945 1.00 73.19 84 HIS A O 1
ATOM 698 N N . SER A 1 85 ? -1.818 20.388 14.875 1.00 71.81 85 SER A N 1
ATOM 699 C CA . SER A 1 85 ? -0.997 21.571 14.606 1.00 71.81 85 SER A CA 1
ATOM 700 C C . SER A 1 85 ? -1.583 22.795 15.302 1.00 71.81 85 SER A C 1
ATOM 702 O O . SER A 1 85 ? -2.796 22.938 15.370 1.00 71.81 85 SER A O 1
ATOM 704 N N . ASN A 1 86 ? -0.723 23.703 15.770 1.00 70.88 86 ASN A N 1
ATOM 705 C CA . ASN A 1 86 ? -1.137 25.050 16.193 1.00 70.88 86 ASN A CA 1
ATOM 706 C C . ASN A 1 86 ? -1.396 25.984 14.994 1.00 70.88 86 ASN A C 1
ATOM 708 O O . ASN A 1 86 ? -1.763 27.143 15.177 1.00 70.88 86 ASN A O 1
ATOM 712 N N . GLU A 1 87 ? -1.153 25.509 13.769 1.00 75.19 87 GLU A N 1
ATOM 713 C CA . GLU A 1 87 ? -1.529 26.206 12.541 1.00 75.19 87 GLU A CA 1
ATOM 714 C C . GLU A 1 87 ? -3.022 25.995 12.259 1.00 75.19 87 GLU A C 1
ATOM 716 O O . GLU A 1 87 ? -3.498 24.864 12.292 1.00 75.19 87 GLU A O 1
ATOM 721 N N . ASP A 1 88 ? -3.729 27.071 11.910 1.00 68.19 88 ASP A N 1
ATOM 722 C CA . ASP A 1 88 ? -5.174 27.067 11.617 1.00 68.19 88 ASP A CA 1
ATOM 723 C C . ASP A 1 88 ? -5.543 26.104 10.463 1.00 68.19 88 ASP A C 1
ATOM 725 O O . ASP A 1 88 ? -6.603 25.483 10.452 1.00 68.19 88 ASP A O 1
ATOM 729 N N . ILE A 1 89 ? -4.629 25.921 9.496 1.00 75.25 89 ILE A N 1
ATOM 730 C CA . ILE A 1 89 ? -4.752 24.936 8.411 1.00 75.25 89 ILE A CA 1
ATOM 731 C C . ILE A 1 89 ? -3.401 24.224 8.225 1.00 75.25 89 ILE A C 1
ATOM 733 O O . ILE A 1 89 ? -2.497 24.789 7.597 1.00 75.25 89 ILE A O 1
ATOM 737 N N . PRO A 1 90 ? -3.230 22.983 8.719 1.00 79.56 90 PRO A N 1
ATOM 738 C CA . PRO A 1 90 ? -1.980 22.256 8.559 1.00 79.56 90 PRO A CA 1
ATOM 739 C C . PRO A 1 90 ? -1.720 21.903 7.093 1.00 79.56 90 PRO A C 1
ATOM 741 O O . PRO A 1 90 ? -2.614 21.524 6.328 1.00 79.56 90 PRO A O 1
ATOM 744 N N . LYS A 1 91 ? -0.449 21.961 6.693 1.00 84.56 91 LYS A N 1
ATOM 745 C CA . LYS A 1 91 ? -0.022 21.552 5.348 1.00 84.56 91 LYS A CA 1
ATOM 746 C C . LYS A 1 91 ? -0.224 20.051 5.127 1.00 84.56 91 LYS A C 1
ATOM 748 O O . LYS A 1 91 ? -0.110 19.238 6.045 1.00 84.56 91 LYS A O 1
ATOM 753 N N . ARG A 1 92 ? -0.429 19.669 3.860 1.00 83.19 92 ARG A N 1
ATOM 754 C CA . ARG A 1 92 ? -0.602 18.265 3.437 1.00 83.19 92 ARG A CA 1
ATOM 755 C C . ARG A 1 92 ? 0.541 17.354 3.849 1.00 83.19 92 ARG A C 1
ATOM 757 O O . ARG A 1 92 ? 0.304 16.205 4.199 1.00 83.19 92 ARG A O 1
ATOM 764 N N . GLU A 1 93 ? 1.761 17.864 3.824 1.00 83.00 93 GLU A N 1
ATOM 765 C CA . GLU A 1 93 ? 2.949 17.113 4.229 1.00 83.00 93 GLU A CA 1
ATOM 766 C C . GLU A 1 93 ? 2.939 16.770 5.725 1.00 83.00 93 GLU A C 1
ATOM 768 O O . GLU A 1 93 ? 3.496 15.748 6.109 1.00 83.00 93 GLU A O 1
ATOM 773 N N . THR A 1 94 ? 2.247 17.569 6.543 1.00 83.00 94 THR A N 1
ATOM 774 C CA . THR A 1 94 ? 2.152 17.395 7.995 1.00 83.00 94 THR A CA 1
ATOM 775 C C . THR A 1 94 ? 1.007 16.460 8.376 1.00 83.00 94 THR A C 1
ATOM 777 O O . THR A 1 94 ? 1.226 15.490 9.093 1.00 83.00 94 THR A O 1
ATOM 780 N N . TYR A 1 95 ? -0.213 16.690 7.872 1.00 84.31 95 TYR A N 1
ATOM 781 C CA . TYR A 1 95 ? -1.361 15.869 8.284 1.00 84.31 95 TYR A CA 1
ATOM 782 C C . TYR A 1 95 ? -1.398 14.497 7.595 1.00 84.31 95 TYR A C 1
ATOM 784 O O . TYR A 1 95 ? -1.846 13.524 8.194 1.00 84.31 95 TYR A O 1
ATOM 792 N N . CYS A 1 96 ? -0.943 14.379 6.339 1.00 85.06 96 CYS A N 1
ATOM 793 C CA . CYS A 1 96 ? -1.043 13.130 5.575 1.00 85.06 96 CYS A CA 1
A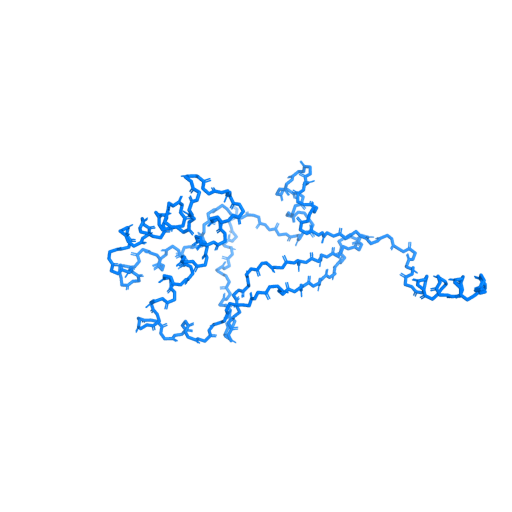TOM 794 C C . CYS A 1 96 ? -0.349 11.939 6.261 1.00 85.06 96 CYS A C 1
ATOM 796 O O . CYS A 1 96 ? -0.983 10.886 6.367 1.00 85.06 96 CYS A O 1
ATOM 798 N N . PRO A 1 97 ? 0.909 12.045 6.738 1.00 87.44 97 PRO A N 1
ATOM 799 C CA . PRO A 1 97 ? 1.532 10.937 7.456 1.00 87.44 97 PRO A CA 1
ATOM 800 C C . PRO A 1 97 ? 0.817 10.629 8.780 1.00 87.44 97 PRO A C 1
ATOM 802 O O . PRO A 1 97 ? 0.677 9.460 9.126 1.00 87.44 97 PRO A O 1
ATOM 805 N N . VAL A 1 98 ? 0.306 11.649 9.477 1.00 87.94 98 VAL A N 1
ATOM 806 C CA . VAL A 1 98 ? -0.388 11.500 10.769 1.00 87.94 98 VAL A CA 1
ATOM 807 C C . VAL A 1 98 ? -1.714 10.760 10.609 1.00 87.94 98 VAL A C 1
ATOM 809 O O . VAL A 1 98 ? -1.999 9.858 11.395 1.00 87.94 98 VAL A O 1
ATOM 812 N N . ILE A 1 99 ? -2.501 11.081 9.574 1.00 89.81 99 ILE A N 1
ATOM 813 C CA . ILE A 1 99 ? -3.738 10.351 9.251 1.00 89.81 99 ILE A CA 1
ATOM 814 C C . ILE A 1 99 ? -3.416 8.884 8.985 1.00 89.81 99 ILE A C 1
ATOM 816 O O . ILE A 1 99 ? -4.052 8.002 9.557 1.00 89.81 99 ILE A O 1
ATOM 820 N N . VAL A 1 100 ? -2.429 8.613 8.126 1.00 89.56 100 VAL A N 1
ATOM 821 C CA . VAL A 1 100 ? -2.084 7.239 7.742 1.00 89.56 100 VAL A CA 1
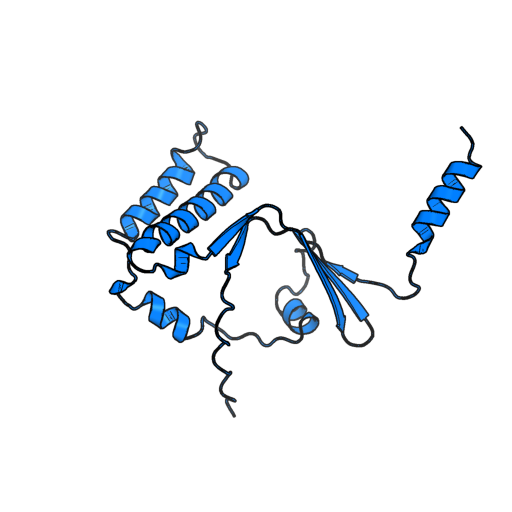ATOM 822 C C . VAL A 1 100 ? -1.617 6.436 8.954 1.00 89.56 100 VAL A C 1
ATOM 824 O O . VAL A 1 100 ? -2.099 5.323 9.153 1.00 89.56 100 VAL A O 1
ATOM 827 N N . ASP A 1 101 ? -0.741 6.992 9.792 1.00 89.00 101 ASP A N 1
ATOM 828 C CA . ASP A 1 101 ? -0.270 6.299 10.994 1.00 89.00 101 ASP A CA 1
ATOM 829 C C . ASP A 1 101 ? -1.407 6.067 12.000 1.00 89.00 101 ASP A C 1
ATOM 831 O O . ASP A 1 101 ? -1.589 4.951 12.483 1.00 89.00 101 ASP A O 1
ATOM 835 N N . SER A 1 102 ? -2.254 7.073 12.228 1.00 89.75 102 SER A N 1
ATOM 836 C CA . SER A 1 102 ? -3.404 6.968 13.137 1.00 89.75 102 SER A CA 1
ATOM 837 C C . SER A 1 102 ? -4.429 5.930 12.664 1.00 89.75 102 SER A C 1
ATOM 839 O O . SER A 1 102 ? -4.952 5.160 13.470 1.00 89.75 102 SER A O 1
ATOM 841 N N . LEU A 1 103 ? -4.690 5.845 11.355 1.00 90.25 103 LEU A N 1
ATOM 842 C CA . LEU A 1 103 ? -5.556 4.812 10.779 1.00 90.25 103 LEU A CA 1
ATOM 843 C C . LEU A 1 103 ? -4.932 3.415 10.905 1.00 90.25 103 LEU A C 1
ATOM 845 O O . LEU A 1 103 ? -5.629 2.458 11.243 1.00 90.25 103 LEU A O 1
ATOM 849 N N . ILE A 1 104 ? -3.616 3.280 10.704 1.00 89.62 104 ILE A N 1
ATOM 850 C CA . ILE A 1 104 ? -2.908 2.010 10.931 1.00 89.62 104 ILE A CA 1
ATOM 851 C C . ILE A 1 104 ? -3.009 1.597 12.406 1.00 89.62 104 ILE A C 1
ATOM 853 O O . ILE A 1 104 ? -3.258 0.426 12.699 1.00 89.62 104 ILE A O 1
ATOM 857 N N . GLN A 1 105 ? -2.851 2.537 13.340 1.00 88.69 105 GLN A N 1
ATOM 858 C CA . GLN A 1 105 ? -3.012 2.287 14.774 1.00 88.69 105 GLN A CA 1
ATOM 859 C C . GLN A 1 105 ? -4.451 1.883 15.128 1.00 88.69 105 GLN A C 1
ATOM 861 O O . GLN A 1 105 ? -4.651 0.939 15.897 1.00 88.69 105 GLN A O 1
ATOM 866 N N . LEU A 1 106 ? -5.456 2.521 14.520 1.00 88.94 106 LEU A N 1
ATOM 867 C CA . LEU A 1 106 ? -6.863 2.154 14.685 1.00 88.94 106 LEU A CA 1
ATOM 868 C C . LEU A 1 106 ? -7.116 0.708 14.240 1.00 88.94 106 LEU A C 1
ATOM 870 O O . LEU A 1 106 ? -7.714 -0.065 14.990 1.00 88.94 106 LEU A O 1
ATOM 874 N N . CYS A 1 107 ? -6.587 0.306 13.083 1.00 86.88 107 CYS A N 1
ATOM 875 C CA . CYS A 1 107 ? -6.657 -1.080 12.617 1.00 86.88 107 CYS A CA 1
ATOM 876 C C . CYS A 1 107 ? -5.932 -2.047 13.568 1.00 86.88 107 CYS A C 1
ATOM 878 O O . CYS A 1 107 ? -6.453 -3.116 13.882 1.00 86.88 107 CYS A O 1
ATOM 880 N N . LYS A 1 108 ? -4.765 -1.665 14.106 1.00 87.19 108 LYS A N 1
ATOM 881 C CA . LYS A 1 108 ? -4.035 -2.470 15.102 1.00 87.19 108 LYS A CA 1
ATOM 882 C C . LYS A 1 108 ? -4.769 -2.593 16.437 1.00 87.19 108 LYS A C 1
ATOM 884 O O . LYS A 1 108 ? -4.578 -3.585 17.130 1.00 87.19 108 LYS A O 1
ATOM 889 N N . SER A 1 109 ? -5.650 -1.662 16.801 1.00 86.75 109 SER A N 1
ATOM 890 C CA . SER A 1 109 ? -6.447 -1.802 18.031 1.00 86.75 109 SER A CA 1
ATOM 891 C C . SER A 1 109 ? -7.361 -3.040 18.017 1.00 86.75 109 SER A C 1
ATOM 893 O O . SER A 1 109 ? -7.762 -3.529 19.070 1.00 86.75 109 SER A O 1
ATOM 895 N N . GLN A 1 110 ? -7.611 -3.624 16.839 1.00 85.19 110 GLN A N 1
ATOM 896 C CA . GLN A 1 110 ? -8.349 -4.876 16.687 1.00 85.19 110 GLN A CA 1
ATOM 897 C C . GLN A 1 110 ? -7.533 -6.145 17.010 1.00 85.19 110 GLN A C 1
ATOM 899 O O . GLN A 1 110 ? -8.057 -7.247 16.849 1.00 85.19 110 GLN A O 1
ATOM 904 N N . ILE A 1 111 ? -6.286 -6.038 17.496 1.00 87.12 111 ILE A N 1
ATOM 905 C CA . ILE A 1 111 ? -5.451 -7.193 17.894 1.00 87.12 111 ILE A CA 1
ATOM 906 C C . ILE A 1 111 ? -6.174 -8.120 18.885 1.00 87.12 111 ILE A C 1
ATOM 908 O O . ILE A 1 111 ? -6.003 -9.333 18.812 1.00 87.12 111 ILE A O 1
ATOM 912 N N . LEU A 1 112 ? -7.023 -7.581 19.767 1.00 84.38 112 LEU A N 1
ATOM 913 C CA . LEU A 1 112 ? -7.814 -8.397 20.698 1.00 84.38 112 LEU A CA 1
ATOM 914 C C . LEU A 1 112 ? -8.809 -9.323 19.978 1.00 84.38 112 LEU A C 1
ATOM 916 O O . LEU A 1 112 ? -9.033 -10.443 20.426 1.00 84.38 112 LEU A O 1
ATOM 920 N N . LYS A 1 113 ? -9.382 -8.876 18.852 1.00 85.38 113 LYS A N 1
ATOM 921 C CA . LYS A 1 113 ? -10.267 -9.695 18.007 1.00 85.38 113 LYS A CA 1
ATOM 922 C C . LYS A 1 113 ? -9.467 -10.639 17.106 1.00 85.38 113 LYS A C 1
ATOM 924 O O . LYS A 1 113 ? -9.902 -11.759 16.856 1.00 85.38 113 LYS A O 1
ATOM 929 N N . HIS A 1 114 ? -8.299 -10.190 16.641 1.00 86.25 114 HIS A N 1
ATOM 930 C CA . HIS A 1 114 ? -7.442 -10.901 15.689 1.00 86.25 114 HIS A CA 1
ATOM 931 C C . HIS A 1 114 ? -5.985 -10.951 16.175 1.00 86.25 114 HIS A C 1
ATOM 933 O O . HIS A 1 114 ? -5.161 -10.136 15.746 1.00 86.25 114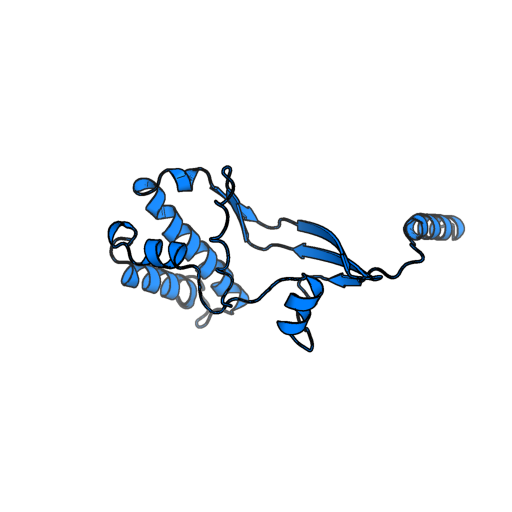 HIS A O 1
ATOM 939 N N . PRO A 1 115 ? -5.618 -11.932 17.024 1.00 86.56 115 PRO A N 1
ATOM 940 C CA . PRO A 1 115 ? -4.276 -12.021 17.611 1.00 86.56 115 PRO A CA 1
ATOM 941 C C . PRO A 1 115 ? -3.145 -12.159 16.581 1.00 86.56 115 PRO A C 1
ATOM 943 O O . PRO A 1 115 ? -1.998 -11.807 16.852 1.00 86.56 115 PRO A O 1
ATOM 946 N N . SER A 1 116 ? -3.454 -12.636 15.371 1.00 85.94 116 SER A N 1
ATOM 947 C CA . SER A 1 116 ? -2.504 -12.738 14.258 1.00 85.94 116 SER A CA 1
ATOM 948 C C . SER A 1 116 ? -1.924 -11.383 13.831 1.00 85.94 116 SER A C 1
ATOM 950 O O . SER A 1 116 ? -0.795 -11.340 13.340 1.00 85.94 116 SER A O 1
ATOM 952 N N . LEU A 1 117 ? -2.634 -10.274 14.077 1.00 85.88 117 LEU A N 1
ATOM 953 C CA . LEU A 1 117 ? -2.148 -8.918 13.801 1.00 85.88 117 LEU A CA 1
ATOM 954 C C . LEU A 1 117 ? -0.924 -8.544 14.653 1.00 85.88 117 LEU A C 1
ATOM 956 O O . LEU A 1 117 ? -0.094 -7.754 14.209 1.00 85.88 117 LEU A O 1
ATOM 960 N N . ALA A 1 118 ? -0.745 -9.157 15.830 1.00 87.00 118 ALA A N 1
ATOM 961 C CA . ALA A 1 118 ? 0.428 -8.927 16.679 1.00 87.00 118 ALA A CA 1
ATOM 962 C C . ALA A 1 118 ? 1.737 -9.461 16.061 1.00 87.00 118 ALA A C 1
ATOM 964 O O . ALA A 1 118 ? 2.829 -9.115 16.506 1.00 87.00 118 ALA A O 1
ATOM 965 N N . ARG A 1 119 ? 1.650 -10.296 15.015 1.00 88.44 119 ARG A N 1
ATOM 966 C CA . ARG A 1 119 ? 2.806 -10.864 14.299 1.00 88.44 119 ARG A CA 1
ATOM 967 C C . ARG A 1 119 ? 3.264 -9.997 13.118 1.00 88.44 119 ARG A C 1
ATOM 969 O O . ARG A 1 119 ? 3.970 -10.492 12.235 1.00 88.44 119 ARG A O 1
ATOM 976 N N . GLN A 1 120 ? 2.853 -8.729 13.093 1.00 89.00 120 GLN A N 1
ATOM 977 C CA . GLN A 1 120 ? 3.166 -7.759 12.046 1.00 89.00 120 GLN A CA 1
ATOM 978 C C . GLN A 1 120 ? 3.894 -6.539 12.626 1.00 89.00 120 GLN A C 1
ATOM 980 O O . GLN A 1 120 ? 3.602 -6.097 13.735 1.00 89.00 120 GLN A O 1
ATOM 985 N N . ILE A 1 121 ? 4.820 -5.963 11.860 1.00 88.38 121 ILE A N 1
ATOM 986 C CA . ILE A 1 121 ? 5.564 -4.750 12.221 1.00 88.38 121 ILE A CA 1
ATOM 987 C C . ILE A 1 121 ? 5.459 -3.714 11.103 1.00 88.38 121 ILE A C 1
ATOM 989 O O . ILE A 1 121 ? 5.491 -4.054 9.924 1.00 88.38 121 ILE A O 1
ATOM 993 N N . CYS A 1 122 ? 5.334 -2.440 11.473 1.00 86.88 122 CYS A N 1
ATOM 994 C CA . CYS A 1 122 ? 5.410 -1.333 10.524 1.00 86.88 122 CYS A CA 1
ATOM 995 C C . CYS A 1 122 ? 6.834 -0.774 10.558 1.00 86.88 122 CYS A C 1
ATOM 997 O O . CYS A 1 122 ? 7.208 -0.111 11.521 1.00 86.88 122 CYS A O 1
ATOM 999 N N . ALA A 1 123 ? 7.633 -1.089 9.542 1.00 86.31 123 ALA A N 1
ATOM 1000 C CA . ALA A 1 123 ? 8.978 -0.557 9.373 1.00 86.31 123 ALA A CA 1
ATOM 1001 C C . ALA A 1 123 ? 8.922 0.779 8.623 1.00 86.31 123 ALA A C 1
ATOM 1003 O O . ALA A 1 123 ? 8.116 0.947 7.708 1.00 86.31 123 ALA A O 1
ATOM 1004 N N . GLN A 1 124 ? 9.788 1.716 9.000 1.00 85.56 124 GLN A N 1
ATOM 1005 C CA . GLN A 1 124 ? 9.939 2.998 8.314 1.00 85.56 124 GLN A CA 1
ATOM 1006 C C . GLN A 1 124 ? 11.272 3.060 7.571 1.00 85.56 124 GLN A C 1
ATOM 1008 O O . GLN A 1 124 ? 12.241 2.419 7.979 1.00 85.56 124 GLN A O 1
ATOM 1013 N N . ASN A 1 125 ? 11.321 3.858 6.502 1.00 82.62 125 ASN A N 1
ATOM 1014 C CA . ASN A 1 125 ? 12.539 4.170 5.745 1.00 82.62 125 ASN A CA 1
ATOM 1015 C C . ASN A 1 125 ? 13.241 2.944 5.141 1.00 82.62 125 ASN A C 1
ATOM 1017 O O . ASN A 1 125 ? 14.460 2.949 4.956 1.00 82.62 125 ASN A O 1
ATOM 1021 N N . ASN A 1 126 ? 12.489 1.888 4.819 1.00 82.31 126 ASN A N 1
ATOM 1022 C CA . ASN A 1 126 ? 13.086 0.721 4.189 1.00 82.31 126 ASN A CA 1
ATOM 1023 C C . ASN A 1 126 ? 13.331 0.988 2.701 1.00 82.31 126 ASN A C 1
ATOM 1025 O O . ASN A 1 126 ? 12.468 1.532 1.997 1.00 82.31 126 ASN A O 1
ATOM 1029 N N . THR A 1 127 ? 14.501 0.576 2.222 1.00 85.00 127 THR A N 1
ATOM 1030 C CA . THR A 1 127 ? 14.868 0.679 0.811 1.00 85.00 127 THR A CA 1
ATOM 1031 C C . THR A 1 127 ? 14.824 -0.703 0.174 1.00 85.00 127 THR A C 1
ATOM 1033 O O . THR A 1 127 ? 15.370 -1.669 0.699 1.00 85.00 127 THR A O 1
ATOM 1036 N N . LEU A 1 128 ? 14.145 -0.807 -0.966 1.00 86.69 128 LEU A N 1
ATOM 1037 C CA . LEU A 1 128 ? 14.066 -2.033 -1.751 1.00 86.69 128 LEU A CA 1
ATOM 1038 C C . LEU A 1 128 ? 14.626 -1.762 -3.137 1.00 86.69 128 LEU A C 1
ATOM 1040 O O . LEU A 1 128 ? 14.248 -0.786 -3.782 1.00 86.69 128 LEU A O 1
ATOM 1044 N N . SER A 1 129 ? 15.495 -2.653 -3.600 1.00 88.88 129 SER A N 1
ATOM 1045 C CA . SER A 1 129 ? 16.023 -2.613 -4.958 1.00 88.88 129 SER A CA 1
ATOM 1046 C C . SER A 1 129 ? 15.733 -3.935 -5.644 1.00 88.88 129 SER A C 1
ATOM 1048 O O . SER A 1 129 ? 15.971 -4.997 -5.073 1.00 88.88 129 SER A O 1
ATOM 1050 N N . THR A 1 130 ? 15.204 -3.879 -6.858 1.00 90.44 130 THR A N 1
ATOM 1051 C CA . THR A 1 130 ? 14.986 -5.069 -7.678 1.00 90.44 130 THR A CA 1
ATOM 1052 C C . THR A 1 130 ? 15.297 -4.753 -9.128 1.00 90.44 130 THR A C 1
ATOM 1054 O O . THR A 1 130 ? 15.108 -3.621 -9.577 1.00 90.44 130 THR A O 1
ATOM 1057 N N . THR A 1 131 ? 15.784 -5.754 -9.847 1.00 91.19 131 THR A N 1
ATOM 1058 C CA . THR A 1 131 ? 16.213 -5.622 -11.232 1.00 91.19 131 THR A CA 1
ATOM 1059 C C . THR A 1 131 ? 15.659 -6.793 -12.019 1.00 91.19 131 THR A C 1
ATOM 1061 O O . THR A 1 131 ? 15.743 -7.937 -11.572 1.00 91.19 131 THR A O 1
ATOM 1064 N N . TRP A 1 132 ? 15.089 -6.518 -13.187 1.00 91.81 132 TRP A N 1
ATOM 1065 C CA . TRP A 1 132 ? 14.610 -7.551 -14.095 1.00 91.81 132 TRP A CA 1
ATOM 1066 C C . TRP A 1 132 ? 14.776 -7.125 -15.550 1.00 91.81 132 TRP A C 1
ATOM 1068 O O . TRP A 1 132 ? 14.901 -5.942 -15.864 1.00 91.81 132 TRP A O 1
ATOM 1078 N N . ASN A 1 133 ? 14.753 -8.114 -16.441 1.00 90.12 133 ASN A N 1
ATOM 1079 C CA . ASN A 1 133 ? 14.806 -7.889 -17.878 1.00 90.12 133 ASN A CA 1
ATOM 1080 C C . ASN A 1 133 ? 13.400 -7.899 -18.469 1.00 90.12 133 ASN A C 1
ATOM 1082 O O . ASN A 1 133 ? 12.595 -8.797 -18.196 1.00 90.12 133 ASN A O 1
ATOM 1086 N N . ARG A 1 134 ? 13.119 -6.911 -19.316 1.00 86.56 134 ARG A N 1
ATOM 1087 C CA . ARG A 1 134 ? 11.946 -6.889 -20.185 1.00 86.56 134 ARG A CA 1
ATOM 1088 C C . ARG A 1 134 ? 12.441 -6.819 -21.620 1.00 86.56 134 ARG A C 1
ATOM 1090 O O . ARG A 1 134 ? 12.997 -5.806 -22.021 1.00 86.56 134 ARG A O 1
ATOM 1097 N N . GLU A 1 135 ? 12.244 -7.905 -22.363 1.00 86.12 135 GLU A N 1
ATOM 1098 C CA . GLU A 1 135 ? 12.782 -8.045 -23.725 1.00 86.12 135 GLU A CA 1
ATOM 1099 C C . GLU A 1 135 ? 14.312 -7.883 -23.704 1.00 86.12 135 GLU A C 1
ATOM 1101 O O . GLU A 1 135 ? 14.973 -8.667 -23.025 1.00 86.12 135 GLU A O 1
ATOM 1106 N N . SER A 1 136 ? 14.867 -6.877 -24.381 1.00 85.44 136 SER A N 1
ATOM 1107 C CA . SER A 1 136 ? 16.300 -6.547 -24.382 1.00 85.44 136 SER A CA 1
ATOM 1108 C C . SER A 1 136 ? 16.661 -5.389 -23.443 1.00 85.44 136 SER A C 1
ATOM 1110 O O . SER A 1 136 ? 17.730 -4.799 -23.570 1.00 85.44 136 SER A O 1
ATOM 1112 N N . THR A 1 137 ? 15.758 -4.997 -22.541 1.00 85.38 137 THR A N 1
ATOM 1113 C CA . THR A 1 137 ? 15.938 -3.839 -21.660 1.00 85.38 137 THR A CA 1
ATOM 1114 C C . THR A 1 137 ? 16.100 -4.260 -20.203 1.00 85.38 137 THR A C 1
ATOM 1116 O O . THR A 1 137 ? 15.216 -4.905 -19.631 1.00 85.38 137 THR A O 1
ATOM 1119 N N . LEU A 1 138 ? 17.204 -3.829 -19.586 1.00 88.56 138 LEU A N 1
ATOM 1120 C CA . LEU A 1 138 ? 17.452 -3.978 -18.155 1.00 88.56 138 LEU A CA 1
ATOM 1121 C C . LEU A 1 138 ? 16.735 -2.862 -17.385 1.00 88.56 138 LEU A C 1
ATOM 1123 O O . LEU A 1 138 ? 16.984 -1.672 -17.598 1.00 88.56 138 LEU A O 1
ATOM 1127 N N . ILE A 1 139 ? 15.840 -3.252 -16.480 1.00 88.38 139 ILE A N 1
ATOM 1128 C CA . ILE A 1 139 ? 15.055 -2.332 -15.659 1.00 88.38 139 ILE A CA 1
ATOM 1129 C C . ILE A 1 139 ? 15.417 -2.546 -14.198 1.00 88.38 139 ILE A C 1
ATOM 1131 O O . ILE A 1 139 ? 15.408 -3.672 -13.705 1.00 88.38 139 ILE A O 1
ATOM 1135 N N . GLN A 1 140 ? 15.666 -1.451 -13.488 1.00 90.00 140 GLN A N 1
ATOM 1136 C CA . GLN A 1 140 ? 15.939 -1.443 -12.060 1.00 90.00 140 GLN A CA 1
ATOM 1137 C C . GLN A 1 140 ? 14.952 -0.523 -11.344 1.00 90.00 140 GLN A C 1
ATOM 1139 O O . GLN A 1 140 ? 14.722 0.609 -11.757 1.00 90.00 140 GLN A O 1
ATOM 1144 N N . VAL A 1 141 ? 14.361 -0.994 -10.252 1.00 88.38 141 VAL A N 1
ATOM 1145 C CA . VAL A 1 141 ? 13.486 -0.196 -9.389 1.00 88.38 141 VAL A CA 1
ATOM 1146 C C . VAL A 1 141 ? 14.150 -0.038 -8.037 1.00 88.38 141 VAL A C 1
ATOM 1148 O O . VAL A 1 141 ? 14.459 -1.033 -7.387 1.00 88.38 141 VAL A O 1
ATOM 1151 N N . HIS A 1 142 ? 14.295 1.210 -7.597 1.00 87.00 142 HIS A N 1
ATOM 1152 C CA . HIS A 1 142 ? 14.595 1.545 -6.211 1.00 87.00 142 HIS A CA 1
ATOM 1153 C C . HIS A 1 142 ? 13.361 2.163 -5.565 1.00 87.00 142 HIS A C 1
ATOM 1155 O O . HIS A 1 142 ? 13.000 3.315 -5.826 1.00 87.00 142 HIS A O 1
ATOM 1161 N N . GLY A 1 143 ? 12.718 1.384 -4.704 1.00 80.38 143 GLY A N 1
ATOM 1162 C CA . GLY A 1 143 ? 11.663 1.862 -3.832 1.00 80.38 143 GLY A CA 1
ATOM 1163 C C . GLY A 1 143 ? 12.259 2.418 -2.546 1.00 80.38 143 GLY A C 1
ATOM 1164 O O . GLY A 1 143 ? 12.844 1.674 -1.764 1.00 80.38 143 GLY A O 1
ATOM 1165 N N . SER A 1 144 ? 12.074 3.711 -2.301 1.00 77.62 144 SER A N 1
ATOM 1166 C CA . SER A 1 144 ? 12.063 4.257 -0.945 1.00 77.62 144 SER A CA 1
ATOM 1167 C C . SER A 1 144 ? 10.652 4.067 -0.401 1.00 77.62 144 SER A C 1
ATOM 1169 O O . SER A 1 144 ? 9.720 4.741 -0.839 1.00 77.62 144 SER A O 1
ATOM 1171 N N . SER A 1 145 ? 10.459 3.095 0.489 1.00 67.69 145 SER A N 1
ATOM 1172 C CA . SER A 1 145 ? 9.169 2.940 1.162 1.00 67.69 145 SER A CA 1
ATOM 1173 C C . SER A 1 145 ? 9.097 3.917 2.335 1.00 67.69 145 SER A C 1
ATOM 1175 O O . SER A 1 145 ? 10.060 4.050 3.088 1.00 67.69 145 SER A O 1
ATOM 1177 N N . GLY A 1 146 ? 7.970 4.624 2.468 1.00 77.88 146 GLY A N 1
ATOM 1178 C CA . GLY A 1 146 ? 7.673 5.400 3.671 1.00 77.88 146 GLY A CA 1
ATOM 1179 C C . GLY A 1 146 ? 7.421 4.443 4.833 1.00 77.88 146 GLY A C 1
ATOM 1180 O O . GLY A 1 146 ? 8.342 4.084 5.560 1.00 77.88 146 GLY A O 1
ATOM 1181 N N . ALA A 1 147 ? 6.178 3.973 4.953 1.00 84.38 147 ALA A N 1
ATOM 1182 C CA . ALA A 1 147 ? 5.788 2.915 5.879 1.00 84.38 147 ALA A CA 1
ATOM 1183 C C . ALA A 1 147 ? 5.615 1.581 5.133 1.00 84.38 147 ALA A C 1
ATOM 1185 O O . ALA A 1 147 ? 4.883 1.511 4.144 1.00 84.38 147 ALA A O 1
ATOM 1186 N N . GLN A 1 148 ? 6.263 0.522 5.617 1.00 87.31 148 GLN A N 1
ATOM 1187 C CA . GLN A 1 148 ? 6.127 -0.840 5.107 1.00 87.31 148 GLN A CA 1
ATOM 1188 C C . GLN A 1 148 ? 5.626 -1.770 6.212 1.00 87.31 148 GLN A C 1
ATOM 1190 O O . GLN A 1 148 ? 6.273 -1.936 7.245 1.00 87.31 148 GLN A O 1
ATOM 1195 N N . LEU A 1 149 ? 4.490 -2.423 5.972 1.00 87.94 149 LEU A N 1
ATOM 1196 C CA . LEU A 1 149 ? 3.963 -3.449 6.863 1.00 87.94 149 LEU A CA 1
ATOM 1197 C C . LEU A 1 149 ? 4.581 -4.807 6.509 1.00 87.94 149 LEU A C 1
ATOM 1199 O O . LEU A 1 149 ? 4.373 -5.321 5.412 1.00 87.94 149 LEU A O 1
ATOM 1203 N N . ASN A 1 150 ? 5.328 -5.387 7.443 1.00 88.19 150 ASN A N 1
ATOM 1204 C CA . ASN A 1 150 ? 5.946 -6.700 7.308 1.00 88.19 150 ASN A CA 1
ATOM 1205 C C . ASN A 1 150 ? 5.246 -7.691 8.240 1.00 88.19 150 ASN A C 1
ATOM 1207 O O . ASN A 1 150 ? 5.056 -7.406 9.422 1.00 88.19 150 ASN A O 1
ATOM 1211 N N . ALA A 1 151 ? 4.886 -8.862 7.721 1.00 89.44 151 ALA A N 1
ATOM 1212 C CA . ALA A 1 151 ? 4.278 -9.949 8.482 1.00 89.44 151 ALA A CA 1
ATOM 1213 C C . ALA A 1 151 ? 5.214 -11.162 8.503 1.00 89.44 151 ALA A C 1
ATOM 1215 O O . ALA A 1 151 ? 5.940 -11.397 7.538 1.00 89.44 151 ALA A O 1
ATOM 1216 N N . LYS A 1 152 ? 5.189 -11.946 9.589 1.00 88.94 152 LYS A N 1
ATOM 1217 C CA . LYS A 1 152 ? 5.931 -13.221 9.643 1.00 88.94 152 LYS A CA 1
ATOM 1218 C C . LYS A 1 152 ? 5.346 -14.283 8.714 1.00 88.94 152 LYS A C 1
ATOM 1220 O O . LYS A 1 152 ? 6.094 -15.081 8.160 1.00 88.94 152 LYS A O 1
ATOM 1225 N N . ASP A 1 153 ? 4.025 -14.295 8.573 1.00 88.69 153 ASP A N 1
ATOM 1226 C CA . ASP A 1 153 ? 3.330 -15.258 7.726 1.00 88.69 153 ASP A CA 1
ATOM 1227 C C . ASP A 1 153 ? 3.107 -14.650 6.335 1.00 88.69 153 ASP A C 1
ATOM 1229 O O . ASP A 1 153 ? 2.631 -13.511 6.244 1.00 88.69 153 ASP A O 1
ATOM 1233 N N . PRO A 1 154 ? 3.435 -15.372 5.249 1.00 87.56 154 PRO A N 1
ATOM 1234 C CA . PRO A 1 154 ? 3.174 -14.892 3.902 1.00 87.56 154 PRO A CA 1
ATOM 1235 C C . PRO A 1 154 ? 1.668 -14.793 3.651 1.00 87.56 154 PRO A C 1
ATOM 1237 O O . PRO A 1 154 ? 0.871 -15.579 4.171 1.00 87.56 154 PRO A O 1
ATOM 1240 N N . LEU A 1 155 ? 1.275 -13.832 2.814 1.00 86.75 155 LEU A N 1
ATOM 1241 C CA . LEU A 1 155 ? -0.114 -13.713 2.386 1.00 86.75 155 LEU A CA 1
ATOM 1242 C C . LEU A 1 155 ? -0.534 -14.970 1.605 1.00 86.75 155 LEU A C 1
ATOM 1244 O O . LEU A 1 155 ? 0.255 -15.486 0.807 1.00 86.75 155 LEU A O 1
ATOM 1248 N N . PRO A 1 156 ? -1.773 -15.461 1.797 1.00 85.25 156 PRO A N 1
ATOM 1249 C CA . PRO A 1 156 ? -2.289 -16.560 0.995 1.00 85.25 156 PRO A CA 1
ATOM 1250 C C . PRO A 1 156 ? -2.339 -16.151 -0.485 1.00 85.25 156 PRO A C 1
ATOM 1252 O O . PRO A 1 156 ? -2.515 -14.964 -0.785 1.00 85.25 156 PRO A O 1
ATOM 1255 N N . PRO A 1 157 ? -2.220 -17.112 -1.417 1.00 81.94 157 PRO A N 1
ATOM 1256 C CA . PRO A 1 157 ? -2.240 -16.806 -2.838 1.00 81.94 157 PRO A CA 1
ATOM 1257 C C . PRO A 1 157 ? -3.545 -16.087 -3.215 1.00 81.94 157 PRO A C 1
ATOM 1259 O O . PRO A 1 157 ? -4.612 -16.426 -2.682 1.00 81.94 157 PRO A O 1
ATOM 1262 N N . PRO A 1 158 ? -3.483 -15.093 -4.120 1.00 72.88 158 PRO A N 1
ATOM 1263 C CA . PRO A 1 158 ? -4.685 -14.442 -4.612 1.00 72.88 158 PRO A CA 1
ATOM 1264 C C . PRO A 1 158 ? -5.575 -15.472 -5.326 1.00 72.88 158 PRO A C 1
ATOM 1266 O O . PRO A 1 158 ? -5.050 -16.425 -5.915 1.00 72.88 158 PRO A O 1
ATOM 1269 N N . PRO A 1 159 ? -6.911 -15.307 -5.290 1.00 64.38 159 PRO A N 1
ATOM 1270 C CA . PRO A 1 159 ? -7.807 -16.168 -6.049 1.00 64.38 159 PRO A CA 1
ATOM 1271 C C . PRO A 1 159 ? -7.397 -16.139 -7.524 1.00 64.38 159 PRO A C 1
ATOM 1273 O O . PRO A 1 159 ? -7.140 -15.074 -8.092 1.00 64.38 159 PRO A O 1
ATOM 1276 N N . THR A 1 160 ? -7.274 -17.319 -8.129 1.00 59.59 160 THR A N 1
ATOM 1277 C CA . THR A 1 160 ? -6.899 -17.452 -9.534 1.00 59.59 160 THR A CA 1
ATOM 1278 C C . THR A 1 160 ? -7.903 -16.681 -10.390 1.00 59.59 160 THR A C 1
ATOM 1280 O O . THR A 1 160 ? -9.110 -16.844 -10.197 1.00 59.59 160 THR A O 1
ATOM 1283 N N . PRO A 1 161 ? -7.454 -15.839 -11.340 1.00 52.59 161 PRO A N 1
ATOM 1284 C CA . PRO A 1 161 ? -8.378 -15.226 -12.273 1.00 52.59 161 PRO A CA 1
ATOM 1285 C C . PRO A 1 161 ? -9.039 -16.366 -13.040 1.00 52.59 161 PRO A C 1
ATOM 1287 O O . PRO A 1 161 ? -8.372 -17.107 -13.770 1.00 52.59 161 PRO A O 1
ATOM 1290 N N . SER A 1 162 ? -10.346 -16.534 -12.844 1.00 46.72 162 SER A N 1
ATOM 1291 C CA . SER A 1 162 ? -11.136 -17.399 -13.702 1.00 46.72 162 SER A CA 1
ATOM 1292 C C . SER A 1 162 ? -10.862 -16.951 -15.134 1.00 46.72 162 SER A C 1
ATOM 1294 O O . SER A 1 162 ? -10.955 -15.767 -15.472 1.00 46.72 162 SER A O 1
ATOM 1296 N N . LYS A 1 163 ? -10.408 -17.888 -15.972 1.00 43.06 163 LYS A N 1
ATOM 1297 C CA . LYS A 1 163 ? -10.293 -17.665 -17.410 1.00 43.06 163 LYS A CA 1
ATOM 1298 C C . LYS A 1 163 ? -11.711 -17.377 -17.906 1.00 43.06 163 LYS A C 1
ATOM 1300 O O . LYS A 1 163 ? -12.448 -18.311 -18.204 1.00 43.06 163 LYS A O 1
ATOM 1305 N N . ARG A 1 164 ? -12.129 -16.107 -17.925 1.00 41.84 164 ARG A N 1
ATOM 1306 C CA . ARG A 1 164 ? -13.285 -15.698 -18.723 1.00 41.84 164 ARG A CA 1
ATOM 1307 C C . ARG A 1 164 ? -12.894 -16.010 -20.169 1.00 41.84 164 ARG A C 1
ATOM 1309 O O . ARG A 1 164 ? -11.912 -15.450 -20.657 1.00 41.84 164 ARG A O 1
ATOM 1316 N N . LYS A 1 165 ? -13.554 -17.036 -20.717 1.00 33.56 165 LYS A N 1
ATOM 1317 C CA . LYS A 1 165 ? -13.520 -17.411 -22.132 1.00 33.56 165 LYS A CA 1
ATOM 1318 C C . LYS A 1 165 ? -13.936 -16.224 -22.988 1.00 33.56 165 LYS A C 1
ATOM 1320 O O . LYS A 1 165 ? -14.789 -15.448 -22.502 1.00 33.56 165 LYS A O 1
#

Sequence (165 aa):
MDVSFLISKLKTLDKIMRDEACYIFHQRCCRRLEGVKQALWLTKTKLTEGLPEKVLSLADNPRNHTENQDERVLYVIFHACLWHSNEDIPKRETYCPVIVDSLIQLCKSQILKHPSLARQICAQNNTLSTTWNRESTLIQVHGSSGAQLNAKDPLPPPPTPSKRK

Foldseek 3Di:
DDPVVVVVVVVVVVPPDDPADEAEAEPVNCPDPVRVVVVCLVVVHDDDPDDAVVVVVCVPPCLLDDVPNVVLLVVQLCCLQPVVDPDRGDDCVRSVVSSVVSVVVVSLVCCVVPVQSVQKDWDAQDWDWDWDDDPSHIYIYIYRDGIDIDGPDDDDDGPDPDPPD